Protein AF-A0A442I4J8-F1 (afdb_monomer)

pLDDT: mean 94.57, std 4.36, range [78.69, 98.31]

Secondary structure (DSSP, 8-state):
--TTTSTTSS---HHHHHHHHHHHHT-TT--S-----STTGGG-

Solvent-accessible surface area (backbone atoms only — not comparable to full-atom values): 2963 Å² total; per-residue (Å²): 124,68,27,80,66,22,79,66,53,48,72,88,54,73,63,62,54,52,52,51,50,54,54,51,75,72,35,90,84,71,72,99,72,86,85,86,88,59,49,53,47,93,80,104

Mean predicted aligned error: 2.94 Å

Radius of gyration: 12.3 Å; Cα contacts (8 Å, |Δi|>4): 31; chains: 1; bounding box: 23×17×34 Å

Foldseek 3Di:
DPLCVAQQSG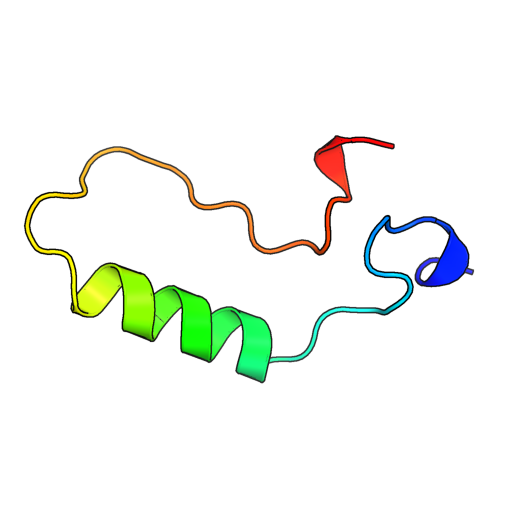FDDPVLVVVVVVVVVPDPVDDDDDDDRGRRPVVD

Sequence (44 aa):
AMAKRLPIGRVGRADDIADALRFLMGNGFTTGTTLHVEGGHRLV

Structure (mmCIF, N/CA/C/O backbone):
data_AF-A0A442I4J8-F1
#
_entry.id   AF-A0A442I4J8-F1
#
loop_
_atom_site.group_PDB
_atom_site.id
_atom_site.type_symbol
_atom_site.label_atom_id
_atom_site.label_alt_id
_atom_site.label_comp_id
_atom_site.label_asym_id
_atom_site.label_entity_id
_atom_site.label_seq_id
_atom_site.pdbx_PDB_ins_code
_atom_site.Cartn_x
_atom_site.Cartn_y
_atom_site.Cartn_z
_atom_site.occupancy
_atom_site.B_iso_or_equiv
_atom_site.auth_seq_id
_atom_site.auth_comp_id
_atom_site.auth_asym_id
_atom_site.auth_atom_id
_atom_site.pdbx_PDB_model_num
ATOM 1 N N . ALA A 1 1 ? 9.431 7.424 -20.216 1.00 78.69 1 ALA A N 1
ATOM 2 C CA . ALA A 1 1 ? 10.170 8.455 -19.456 1.00 78.69 1 ALA A CA 1
ATOM 3 C C . ALA A 1 1 ? 9.993 8.295 -17.941 1.00 78.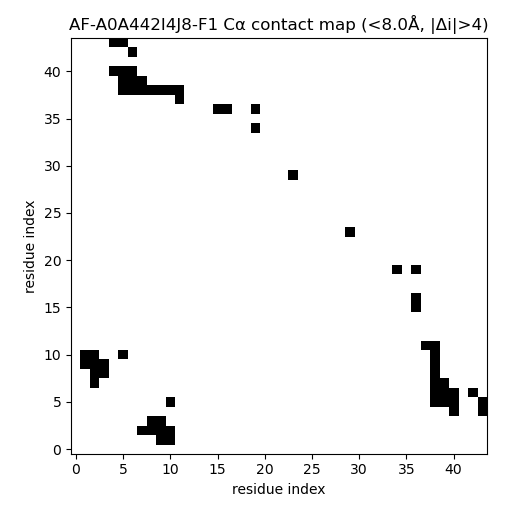69 1 ALA A C 1
ATOM 5 O O . ALA A 1 1 ? 10.999 8.187 -17.260 1.00 78.69 1 ALA A O 1
ATOM 6 N N . MET A 1 2 ? 8.762 8.193 -17.417 1.00 79.94 2 MET A N 1
ATOM 7 C CA . MET A 1 2 ? 8.514 8.077 -15.965 1.00 79.94 2 MET A CA 1
ATOM 8 C C . MET A 1 2 ? 8.907 6.721 -15.348 1.00 79.94 2 MET A C 1
ATOM 10 O O . MET 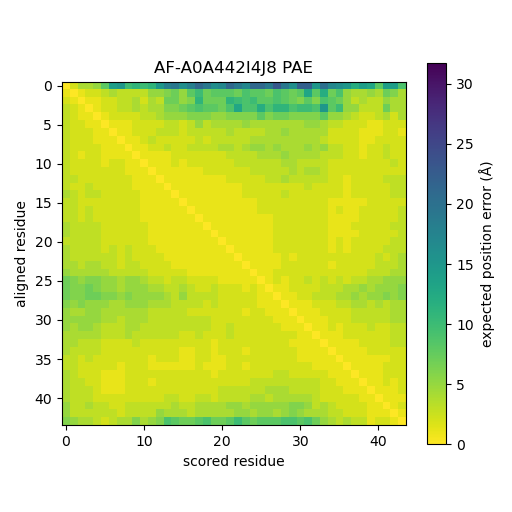A 1 2 ? 9.582 6.690 -14.329 1.00 79.94 2 MET A O 1
ATOM 14 N N . ALA A 1 3 ? 8.565 5.599 -15.993 1.00 83.56 3 ALA A N 1
ATOM 15 C CA . ALA A 1 3 ? 8.823 4.250 -15.462 1.00 83.56 3 ALA A CA 1
ATOM 16 C C . ALA A 1 3 ? 10.281 4.006 -15.023 1.00 83.56 3 ALA A C 1
ATOM 18 O O . ALA A 1 3 ? 10.511 3.401 -13.988 1.00 83.56 3 ALA A O 1
ATOM 19 N N . LYS A 1 4 ? 11.258 4.525 -15.781 1.00 88.75 4 LYS A N 1
ATOM 20 C CA . LYS A 1 4 ? 12.696 4.362 -15.502 1.00 88.75 4 LYS A CA 1
ATOM 21 C C . LYS A 1 4 ? 13.193 5.167 -14.295 1.00 88.75 4 LYS A C 1
ATOM 23 O O . LYS A 1 4 ? 14.299 4.921 -13.838 1.00 88.75 4 LYS A O 1
ATOM 28 N N . ARG A 1 5 ? 12.425 6.163 -13.839 1.00 89.56 5 ARG A N 1
ATOM 29 C CA . ARG A 1 5 ? 12.775 7.004 -12.684 1.00 89.56 5 ARG A CA 1
ATOM 30 C C . ARG A 1 5 ? 12.248 6.423 -11.379 1.00 89.56 5 ARG A C 1
ATOM 32 O O . ARG A 1 5 ? 12.810 6.694 -10.330 1.00 89.56 5 ARG A O 1
ATOM 39 N N . LEU A 1 6 ? 11.176 5.636 -11.448 1.00 93.62 6 LEU A N 1
ATOM 40 C CA . LEU A 1 6 ? 10.601 4.993 -10.277 1.00 93.62 6 LEU A CA 1
ATOM 41 C C . LEU A 1 6 ? 11.510 3.845 -9.821 1.00 93.62 6 LEU A C 1
ATOM 43 O O . LEU A 1 6 ? 11.902 3.039 -10.667 1.00 93.62 6 LEU A O 1
ATOM 47 N N . PRO A 1 7 ? 11.784 3.703 -8.512 1.00 94.94 7 PRO A N 1
ATOM 48 C CA . PRO A 1 7 ? 12.531 2.565 -7.976 1.00 94.94 7 PRO A CA 1
ATOM 49 C C . PRO A 1 7 ? 11.986 1.201 -8.413 1.00 94.94 7 PRO A C 1
ATOM 51 O O . PRO A 1 7 ? 12.752 0.289 -8.704 1.00 94.94 7 PRO A O 1
ATOM 54 N N . ILE A 1 8 ? 10.661 1.067 -8.527 1.00 95.50 8 ILE A N 1
ATOM 55 C CA . ILE A 1 8 ? 10.024 -0.178 -8.982 1.00 95.50 8 ILE A CA 1
ATOM 56 C C . ILE A 1 8 ? 10.138 -0.417 -10.503 1.00 95.50 8 ILE A C 1
ATOM 58 O O . ILE A 1 8 ? 9.730 -1.463 -11.004 1.00 95.50 8 ILE A O 1
ATOM 62 N N . GLY A 1 9 ? 10.640 0.554 -11.270 1.00 94.81 9 GLY A N 1
ATOM 63 C CA . GLY A 1 9 ? 10.916 0.416 -12.703 1.00 94.81 9 GLY A CA 1
A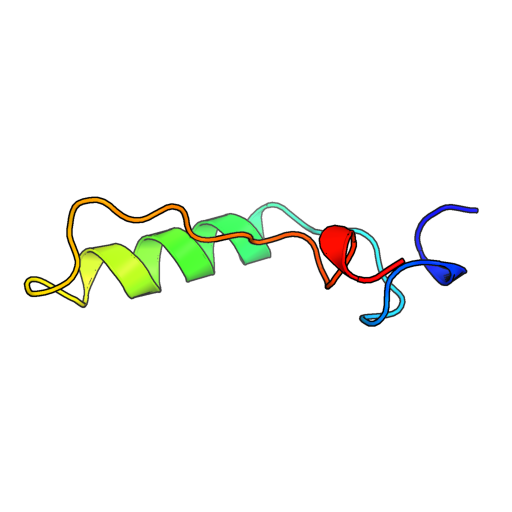TOM 64 C C . GLY A 1 9 ? 9.687 0.365 -13.620 1.00 94.81 9 GLY A C 1
ATOM 65 O O . GLY A 1 9 ? 9.830 0.162 -14.828 1.00 94.81 9 GLY A O 1
ATOM 66 N N . ARG A 1 10 ? 8.471 0.553 -13.091 1.00 95.94 10 ARG A N 1
ATOM 67 C CA . ARG A 1 10 ? 7.222 0.534 -13.868 1.00 95.94 10 ARG A CA 1
ATOM 68 C C . ARG A 1 10 ? 6.210 1.557 -13.377 1.00 95.94 10 ARG A C 1
ATOM 70 O O . ARG A 1 10 ? 6.224 1.957 -12.220 1.00 95.94 10 ARG A O 1
ATOM 77 N N . VAL A 1 11 ? 5.295 1.932 -14.268 1.00 95.31 11 VAL A N 1
ATOM 78 C CA . VAL A 1 11 ? 4.104 2.704 -13.892 1.00 95.31 11 VAL A CA 1
ATOM 79 C C . VAL A 1 11 ? 3.146 1.799 -13.109 1.00 95.31 11 VAL A C 1
ATOM 81 O O . VAL A 1 11 ? 3.039 0.598 -13.391 1.00 95.31 11 VAL A O 1
ATOM 84 N N . GLY A 1 12 ? 2.481 2.380 -12.111 1.00 95.06 12 GLY A N 1
ATOM 85 C CA . GLY A 1 12 ? 1.432 1.713 -11.347 1.00 95.06 12 GLY A CA 1
ATOM 86 C C . GLY A 1 12 ? 0.235 1.326 -12.217 1.00 95.06 12 GLY A C 1
ATOM 87 O O . GLY A 1 12 ? -0.040 1.946 -13.246 1.00 95.06 12 GLY A O 1
ATOM 88 N N . ARG A 1 13 ? -0.471 0.281 -11.800 1.00 97.31 13 ARG A N 1
ATOM 89 C CA . ARG A 1 13 ? -1.725 -0.203 -12.381 1.00 97.31 13 ARG A CA 1
ATOM 90 C C . ARG A 1 13 ? -2.836 -0.084 -11.342 1.00 97.31 13 ARG A C 1
ATOM 92 O O . ARG A 1 13 ? -2.559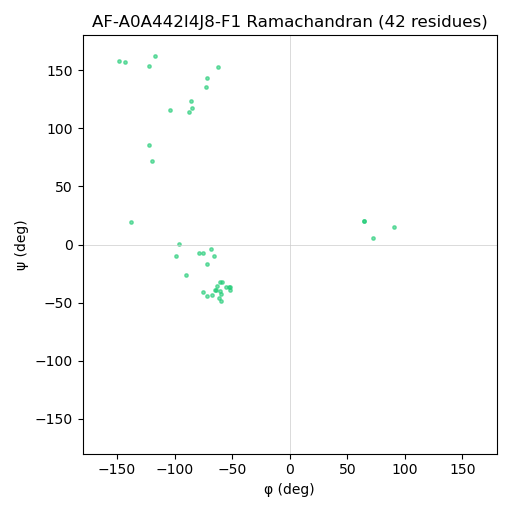 0.020 -10.151 1.00 97.31 13 ARG A O 1
ATOM 99 N N . ALA A 1 14 ? -4.090 -0.134 -11.788 1.00 98.06 14 ALA A N 1
ATOM 100 C CA . ALA A 1 14 ? -5.242 -0.107 -10.884 1.00 98.06 14 ALA A CA 1
ATOM 101 C C . ALA A 1 14 ? -5.171 -1.219 -9.818 1.00 98.06 14 ALA A C 1
ATOM 103 O O . ALA A 1 14 ? -5.487 -0.975 -8.655 1.00 98.06 14 ALA A O 1
ATOM 104 N N . ASP A 1 15 ? -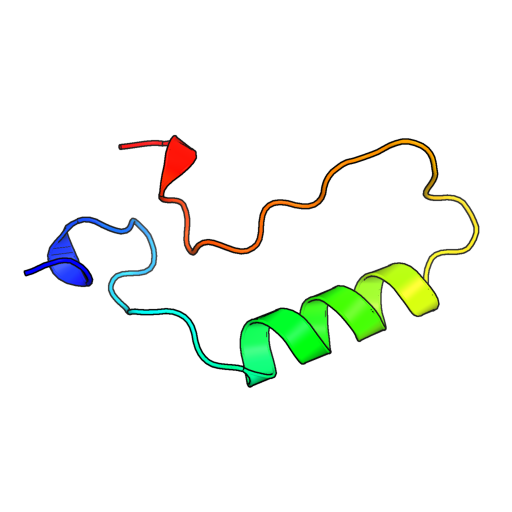4.662 -2.393 -10.195 1.00 98.31 15 ASP A N 1
ATOM 105 C CA . ASP A 1 15 ? -4.505 -3.541 -9.296 1.00 98.31 15 ASP A CA 1
ATOM 106 C C . ASP A 1 15 ? -3.577 -3.251 -8.106 1.00 98.31 15 ASP A C 1
ATOM 108 O O . ASP A 1 15 ? -3.838 -3.728 -7.005 1.00 98.31 15 ASP A O 1
ATOM 112 N N . ASP A 1 16 ? -2.554 -2.401 -8.275 1.00 97.81 16 ASP A N 1
ATOM 113 C CA . ASP A 1 16 ? -1.657 -2.020 -7.173 1.00 97.81 16 ASP A CA 1
ATOM 114 C C . ASP A 1 16 ? -2.420 -1.268 -6.068 1.00 97.81 16 ASP A C 1
ATOM 116 O O . ASP A 1 16 ? -2.154 -1.436 -4.877 1.00 97.81 16 ASP A O 1
ATOM 120 N N . ILE A 1 17 ? -3.402 -0.450 -6.461 1.00 97.88 17 ILE A N 1
ATOM 121 C CA . ILE A 1 17 ? -4.274 0.270 -5.527 1.00 97.88 17 ILE A CA 1
ATOM 122 C C . ILE A 1 17 ? -5.296 -0.685 -4.907 1.00 97.88 17 ILE A C 1
ATOM 124 O O . ILE A 1 17 ? -5.553 -0.607 -3.707 1.00 97.88 17 ILE A O 1
ATOM 128 N N . ALA A 1 18 ? -5.859 -1.606 -5.694 1.00 98.31 18 ALA A N 1
ATOM 129 C CA . ALA A 1 18 ? -6.803 -2.603 -5.194 1.00 98.31 18 ALA A CA 1
ATOM 130 C C . ALA A 1 18 ? -6.175 -3.490 -4.104 1.00 98.31 18 ALA A C 1
ATOM 132 O O . ALA A 1 18 ? -6.789 -3.726 -3.061 1.00 98.31 18 ALA A O 1
ATOM 133 N N . ASP A 1 19 ? -4.926 -3.916 -4.294 1.00 98.12 19 ASP A N 1
ATOM 134 C CA . ASP A 1 19 ? -4.187 -4.670 -3.283 1.00 98.12 19 ASP A CA 1
ATOM 135 C C . ASP A 1 19 ? -3.908 -3.846 -2.020 1.00 98.12 19 ASP A C 1
ATOM 137 O O . ASP A 1 19 ? -4.047 -4.362 -0.908 1.00 98.12 19 ASP A O 1
ATOM 141 N N . ALA A 1 20 ? -3.589 -2.557 -2.159 1.00 97.88 20 ALA A N 1
ATOM 142 C CA . ALA A 1 20 ? -3.412 -1.666 -1.015 1.00 97.88 20 ALA A CA 1
ATOM 143 C C . ALA A 1 20 ? -4.711 -1.479 -0.211 1.00 97.88 20 ALA A C 1
ATOM 145 O O . ALA A 1 20 ? -4.685 -1.488 1.022 1.00 97.88 20 ALA A O 1
ATOM 146 N N . LEU A 1 21 ? -5.857 -1.375 -0.892 1.00 97.50 21 LEU A N 1
ATOM 147 C CA . LEU A 1 21 ? -7.167 -1.353 -0.239 1.00 97.50 21 LEU A CA 1
ATOM 148 C C . LEU A 1 21 ? -7.418 -2.656 0.522 1.00 97.50 21 LEU A C 1
ATOM 150 O O . LEU A 1 21 ? -7.817 -2.618 1.683 1.00 97.50 21 LEU A O 1
ATOM 154 N N . ARG A 1 22 ? -7.144 -3.810 -0.097 1.00 97.56 22 ARG A N 1
ATOM 155 C CA . ARG A 1 22 ? -7.292 -5.123 0.546 1.00 97.56 22 ARG A CA 1
ATOM 156 C C . ARG A 1 22 ? -6.405 -5.263 1.784 1.00 97.56 22 ARG A C 1
ATOM 158 O O . ARG A 1 22 ? -6.867 -5.791 2.793 1.00 97.56 22 ARG A O 1
ATOM 165 N N . PHE A 1 23 ? -5.1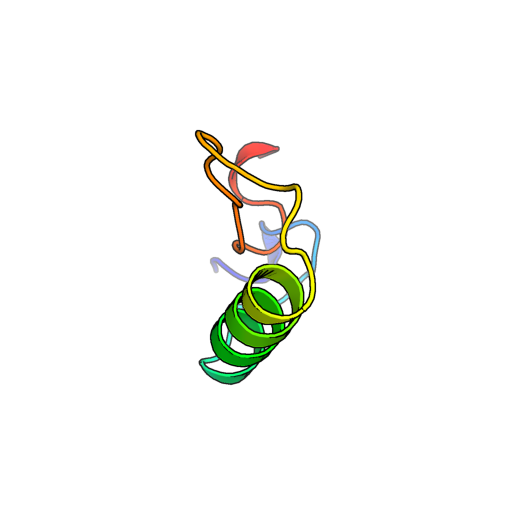72 -4.760 1.732 1.00 96.12 23 PHE A N 1
ATOM 166 C CA . PHE A 1 23 ? -4.274 -4.705 2.885 1.00 96.12 23 PHE A CA 1
ATOM 167 C C . PHE A 1 23 ? -4.866 -3.878 4.037 1.00 96.12 23 PHE A C 1
ATOM 169 O O . PHE A 1 23 ? -4.905 -4.358 5.169 1.00 96.12 23 PHE A O 1
ATOM 176 N N . LEU A 1 24 ? -5.371 -2.672 3.755 1.00 96.44 24 LEU A N 1
ATOM 177 C CA . LEU A 1 24 ? -5.953 -1.797 4.779 1.00 96.44 24 LEU A CA 1
ATOM 178 C C . LEU A 1 24 ? -7.257 -2.357 5.357 1.00 96.44 24 LEU A C 1
ATOM 180 O O . LEU A 1 24 ? -7.426 -2.366 6.572 1.00 96.44 24 LEU A O 1
ATOM 184 N N . MET A 1 25 ? -8.151 -2.882 4.514 1.00 95.88 25 MET A N 1
ATOM 185 C CA . MET A 1 25 ? -9.394 -3.521 4.968 1.00 95.88 25 MET A CA 1
ATOM 186 C C . MET A 1 25 ? -9.126 -4.712 5.898 1.00 95.88 25 MET A C 1
ATOM 188 O O . MET A 1 25 ? -9.910 -4.970 6.807 1.00 95.88 25 MET A O 1
ATOM 192 N N . GLY A 1 26 ? -8.015 -5.425 5.690 1.00 95.69 26 GLY A N 1
ATOM 193 C CA . GLY A 1 26 ? -7.597 -6.540 6.538 1.00 95.69 26 GLY A CA 1
ATOM 194 C C . GLY A 1 26 ? -6.935 -6.136 7.860 1.00 95.69 26 GLY A C 1
ATOM 195 O O . GLY A 1 26 ? -6.674 -7.010 8.683 1.00 95.69 26 GLY A O 1
ATOM 196 N N . ASN A 1 27 ? -6.648 -4.849 8.087 1.00 95.81 27 ASN A N 1
ATOM 197 C CA . ASN A 1 27 ? -5.896 -4.380 9.249 1.00 95.81 27 ASN A CA 1
ATOM 198 C C . ASN A 1 27 ? -6.691 -3.363 10.085 1.00 95.81 27 ASN A C 1
ATOM 200 O O . ASN A 1 27 ? -6.515 -2.151 9.964 1.00 95.81 27 ASN A O 1
ATOM 204 N N . GLY A 1 28 ? -7.514 -3.873 11.006 1.00 95.25 28 GLY A N 1
ATOM 205 C CA . GLY A 1 28 ? -8.372 -3.061 11.879 1.00 95.25 28 GLY A CA 1
ATOM 206 C C . GLY A 1 28 ? -7.654 -2.201 12.929 1.00 95.25 28 GLY A C 1
ATOM 207 O O . GLY A 1 28 ? -8.315 -1.456 13.644 1.00 95.25 28 GLY A O 1
ATOM 208 N N . PHE A 1 29 ? -6.326 -2.289 13.047 1.00 96.81 29 PHE A N 1
ATOM 209 C CA . PHE A 1 29 ? -5.547 -1.484 13.996 1.00 96.81 29 PHE A CA 1
ATOM 210 C C . PHE A 1 29 ? -4.893 -0.256 13.342 1.00 96.81 29 PHE A C 1
ATOM 212 O O . PHE A 1 29 ? -4.366 0.618 14.027 1.00 96.81 29 PHE A O 1
ATOM 219 N N 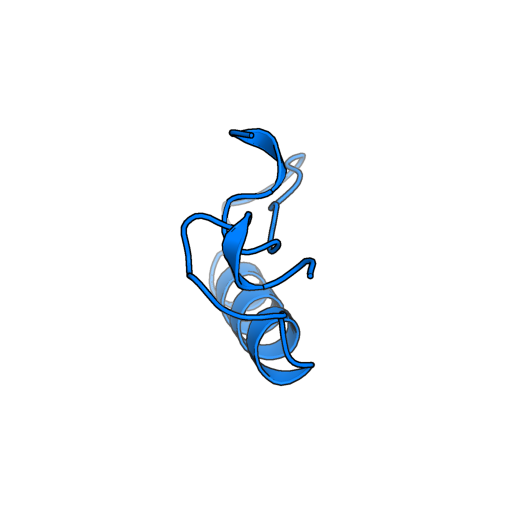. THR A 1 30 ? -4.919 -0.171 12.010 1.00 96.31 30 THR A N 1
ATOM 220 C CA . THR A 1 30 ? -4.324 0.947 11.275 1.00 96.31 30 THR A CA 1
ATOM 221 C C . THR A 1 30 ? -5.315 2.099 11.160 1.00 96.31 30 THR A C 1
ATOM 223 O O . THR A 1 30 ? -6.404 1.945 10.618 1.00 96.31 30 THR A O 1
ATOM 226 N N . THR A 1 31 ? -4.924 3.279 11.639 1.00 96.25 31 THR A N 1
ATOM 227 C CA . THR A 1 31 ? -5.738 4.499 11.580 1.00 96.25 31 THR A CA 1
ATOM 228 C C . THR A 1 31 ? -4.855 5.741 11.456 1.00 96.25 31 THR A C 1
ATOM 230 O O . THR A 1 31 ? -3.672 5.699 11.791 1.00 96.25 31 THR A O 1
ATOM 233 N N . GLY A 1 32 ? -5.418 6.842 10.949 1.00 97.00 32 GLY A N 1
ATOM 234 C CA . GLY A 1 32 ? -4.763 8.156 10.920 1.00 97.00 32 GLY A CA 1
ATOM 235 C C . GLY A 1 32 ? -3.497 8.251 10.062 1.00 97.00 32 GLY A C 1
ATOM 236 O O . GLY A 1 32 ? -2.692 9.152 10.276 1.00 97.00 32 GLY A O 1
ATOM 237 N N . THR A 1 33 ? -3.297 7.333 9.113 1.00 96.12 33 THR A N 1
ATOM 238 C CA . THR A 1 33 ? -2.080 7.266 8.291 1.00 96.12 33 THR A CA 1
ATOM 239 C C . THR A 1 33 ? -2.377 7.354 6.797 1.00 96.12 33 THR A C 1
ATOM 241 O O . THR A 1 33 ? -3.447 6.954 6.337 1.00 96.12 33 THR A O 1
ATOM 244 N N . THR A 1 34 ? -1.395 7.837 6.035 1.00 95.38 34 THR A N 1
ATOM 245 C CA . THR A 1 34 ? -1.413 7.868 4.570 1.00 95.38 34 THR A CA 1
ATOM 246 C C . THR A 1 34 ? -0.515 6.761 4.034 1.00 95.38 34 THR A C 1
ATOM 248 O O . THR A 1 34 ? 0.703 6.795 4.214 1.00 95.38 34 THR A O 1
ATOM 251 N N . LEU A 1 35 ? -1.103 5.792 3.333 1.00 95.88 35 LEU A N 1
ATOM 252 C CA . LEU A 1 35 ? -0.354 4.757 2.626 1.00 95.88 35 LEU A CA 1
ATOM 253 C C . LEU A 1 35 ? 0.011 5.244 1.218 1.00 95.88 35 LEU A C 1
ATOM 255 O O . LEU A 1 35 ? -0.858 5.439 0.371 1.00 95.88 35 LEU A O 1
ATOM 259 N N . HIS A 1 36 ? 1.304 5.420 0.956 1.00 96.44 36 HIS A N 1
ATOM 260 C CA . HIS A 1 36 ? 1.804 5.803 -0.363 1.00 96.44 36 HIS A CA 1
ATOM 261 C C . HIS A 1 36 ? 1.991 4.573 -1.262 1.00 96.44 36 HIS A C 1
ATOM 263 O O . HIS A 1 36 ? 2.818 3.709 -0.974 1.00 96.44 36 HIS A O 1
ATOM 269 N N . VAL A 1 37 ? 1.254 4.514 -2.376 1.00 97.31 37 VAL A N 1
ATOM 270 C CA . VAL A 1 37 ? 1.271 3.393 -3.338 1.00 97.31 37 VAL A CA 1
ATOM 271 C C . VAL A 1 37 ? 1.703 3.903 -4.711 1.00 97.31 37 VAL A C 1
ATOM 273 O O . VAL A 1 37 ? 0.908 4.073 -5.628 1.00 97.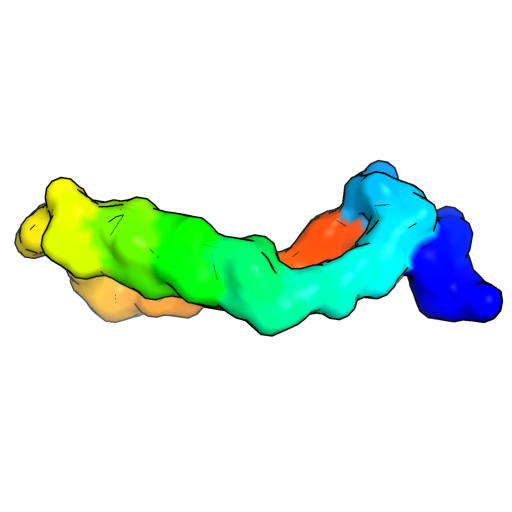31 37 VAL A O 1
ATOM 276 N N . GLU A 1 38 ? 2.987 4.229 -4.833 1.00 95.94 38 GLU A N 1
ATOM 277 C CA . GLU A 1 38 ? 3.506 4.977 -5.990 1.00 95.94 38 GLU A CA 1
ATOM 278 C C . GLU A 1 38 ? 4.846 4.449 -6.518 1.00 95.94 38 GLU A C 1
ATOM 280 O O . GLU A 1 38 ? 5.588 5.154 -7.198 1.00 95.94 38 GLU A O 1
ATOM 285 N N . GLY A 1 39 ? 5.196 3.202 -6.190 1.00 94.69 39 GLY A N 1
ATOM 286 C CA . GLY A 1 39 ? 6.400 2.565 -6.732 1.00 94.69 39 GLY A CA 1
ATOM 287 C C . GLY A 1 39 ? 7.720 3.226 -6.317 1.00 94.69 39 GLY A C 1
ATOM 288 O O . GLY A 1 39 ? 8.728 3.038 -6.998 1.00 94.69 39 GLY A O 1
ATOM 289 N N . GLY A 1 40 ? 7.709 4.001 -5.226 1.00 94.81 40 GLY A N 1
ATOM 290 C CA . GLY A 1 40 ? 8.875 4.704 -4.686 1.00 94.81 40 GLY A CA 1
ATOM 291 C C . GLY A 1 40 ? 9.086 6.122 -5.224 1.00 94.81 40 GLY A C 1
ATOM 292 O O . GLY A 1 40 ? 10.163 6.672 -5.033 1.00 94.81 40 GLY A O 1
ATOM 293 N N . HIS A 1 41 ? 8.089 6.726 -5.877 1.00 94.31 41 HIS A N 1
ATOM 294 C CA . HIS A 1 41 ? 8.199 8.074 -6.447 1.00 94.31 41 HIS A CA 1
ATOM 295 C C . HIS A 1 41 ? 8.672 9.148 -5.448 1.00 94.31 41 HIS A C 1
ATOM 297 O O . HIS A 1 41 ? 9.472 9.992 -5.816 1.00 94.31 41 HIS A O 1
ATOM 303 N N . ARG A 1 42 ? 8.267 9.086 -4.172 1.00 92.31 42 ARG A N 1
ATOM 304 C CA . ARG A 1 42 ? 8.724 10.021 -3.120 1.00 92.31 42 ARG A CA 1
ATOM 305 C C . ARG A 1 42 ? 10.208 9.934 -2.752 1.00 92.31 42 ARG A C 1
ATOM 307 O O . ARG A 1 42 ? 10.674 10.754 -1.966 1.00 92.31 42 ARG A O 1
ATOM 314 N N . LEU A 1 43 ? 10.922 8.922 -3.234 1.00 91.81 43 LEU A N 1
ATOM 315 C CA . LEU A 1 43 ? 12.334 8.704 -2.918 1.00 91.81 43 LEU A CA 1
ATOM 316 C C . LEU A 1 43 ? 13.275 9.281 -3.990 1.00 91.81 43 LEU A C 1
ATOM 318 O O . LEU A 1 43 ? 14.487 9.111 -3.865 1.00 91.81 43 LEU A O 1
ATOM 322 N N . VAL A 1 44 ? 12.734 9.909 -5.043 1.00 90.25 44 VAL A N 1
ATOM 323 C CA . VAL A 1 44 ? 13.459 10.354 -6.249 1.00 90.25 44 VAL A CA 1
ATOM 324 C C . VAL A 1 44 ? 12.990 11.711 -6.769 1.00 90.25 44 VAL A C 1
ATOM 326 O O . VAL A 1 44 ? 11.920 12.184 -6.334 1.00 90.25 44 VAL A O 1
#